Protein AF-A0A8S1E2U4-F1 (afdb_monomer_lite)

pLDDT: mean 87.42, std 15.09, range [47.06, 98.69]

Structure (mmCIF, N/CA/C/O backbone):
data_AF-A0A8S1E2U4-F1
#
_entry.id   AF-A0A8S1E2U4-F1
#
loop_
_atom_site.group_PDB
_atom_site.id
_atom_site.type_symbol
_atom_site.label_atom_id
_atom_site.label_alt_id
_atom_site.label_comp_id
_atom_site.label_asym_id
_atom_site.label_entity_id
_atom_site.label_seq_id
_atom_site.pdbx_PDB_ins_code
_atom_site.Cartn_x
_atom_site.Cartn_y
_atom_site.Cartn_z
_atom_site.occupancy
_atom_site.B_iso_or_equiv
_atom_site.auth_seq_id
_atom_site.auth_comp_id
_atom_site.auth_asym_id
_atom_site.auth_atom_id
_atom_site.pdbx_PDB_model_num
ATOM 1 N N . MET A 1 1 ? -12.372 -85.132 -32.505 1.00 56.97 1 MET A N 1
ATOM 2 C CA . MET A 1 1 ? -11.546 -84.068 -31.890 1.00 56.97 1 MET A CA 1
ATOM 3 C C . MET A 1 1 ? -12.487 -83.123 -31.157 1.00 56.97 1 MET A C 1
ATOM 5 O O . MET A 1 1 ? -13.311 -82.493 -31.806 1.00 56.97 1 MET A O 1
ATOM 9 N N . ASP A 1 2 ? -12.443 -83.163 -29.826 1.00 62.12 2 ASP A N 1
ATOM 10 C CA . ASP A 1 2 ? -13.473 -82.683 -28.892 1.00 62.12 2 ASP A CA 1
ATOM 11 C C . ASP A 1 2 ? -13.802 -81.183 -29.050 1.00 62.12 2 ASP A C 1
ATOM 13 O O . ASP A 1 2 ? -12.914 -80.326 -29.014 1.00 62.12 2 ASP A O 1
ATOM 17 N N . TYR A 1 3 ? -15.090 -80.883 -29.244 1.00 60.47 3 TYR A N 1
ATOM 18 C CA . TYR A 1 3 ? -15.654 -79.538 -29.401 1.00 60.47 3 TYR A CA 1
ATOM 19 C C . TYR A 1 3 ? -15.275 -78.615 -28.233 1.00 60.47 3 TYR A C 1
ATOM 21 O O . TYR A 1 3 ? -14.960 -77.441 -28.446 1.00 60.47 3 TYR A O 1
ATOM 29 N N . ASN A 1 4 ? -15.184 -79.163 -27.017 1.00 64.50 4 ASN A N 1
ATOM 30 C CA . ASN A 1 4 ? -14.765 -78.410 -25.837 1.00 64.50 4 ASN A CA 1
ATOM 31 C C . ASN A 1 4 ? -13.300 -77.964 -25.926 1.00 64.50 4 ASN A C 1
ATOM 33 O O . ASN A 1 4 ? -12.974 -76.844 -25.544 1.00 64.50 4 ASN A O 1
ATOM 37 N N . LYS A 1 5 ? -12.424 -78.777 -26.528 1.00 62.34 5 LYS A N 1
ATOM 38 C CA . LYS A 1 5 ? -10.995 -78.459 -26.682 1.00 62.34 5 LYS A CA 1
ATOM 39 C C . LYS A 1 5 ? -10.765 -77.300 -27.659 1.00 62.34 5 LYS A C 1
ATOM 41 O O . LYS A 1 5 ? -9.907 -76.456 -27.412 1.00 62.34 5 LYS A O 1
ATOM 46 N N . LYS A 1 6 ? -11.562 -77.224 -28.736 1.00 63.00 6 LYS A N 1
ATOM 47 C CA . LYS A 1 6 ? -11.534 -76.099 -29.693 1.00 63.00 6 LYS A CA 1
ATOM 48 C C . LYS A 1 6 ? -12.051 -74.805 -29.063 1.00 63.00 6 LYS A C 1
ATOM 50 O O . LYS A 1 6 ? -11.448 -73.757 -29.267 1.00 63.00 6 LYS A O 1
ATOM 55 N N . ARG A 1 7 ? -13.126 -74.878 -28.269 1.00 66.50 7 ARG A N 1
ATOM 56 C CA . ARG A 1 7 ? -13.704 -73.713 -27.584 1.00 66.50 7 ARG A CA 1
ATOM 57 C C . ARG A 1 7 ? -12.739 -73.130 -26.551 1.00 66.50 7 ARG A C 1
ATOM 59 O O . ARG A 1 7 ? -12.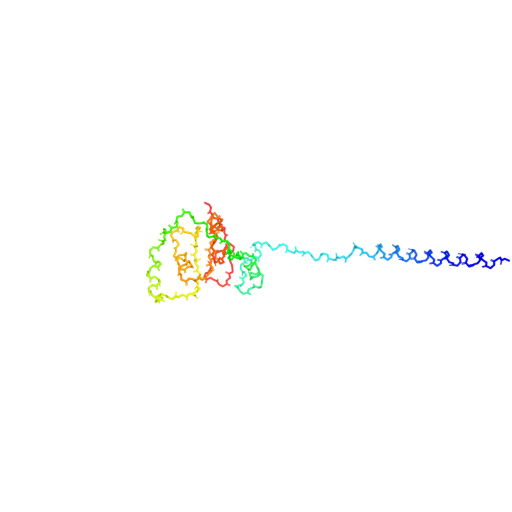525 -71.926 -26.554 1.00 66.50 7 ARG A O 1
ATOM 66 N N . THR A 1 8 ? -12.090 -73.975 -25.750 1.00 69.31 8 THR A N 1
ATOM 67 C CA . THR A 1 8 ? -11.075 -73.533 -24.781 1.00 69.31 8 THR A CA 1
ATOM 68 C C . THR A 1 8 ? -9.876 -72.875 -25.466 1.00 69.31 8 THR A C 1
ATOM 70 O O . THR A 1 8 ? -9.427 -71.823 -25.021 1.00 69.31 8 THR A O 1
ATOM 73 N N . LEU A 1 9 ? -9.396 -73.432 -26.584 1.00 70.75 9 LEU A N 1
ATOM 74 C CA . LEU A 1 9 ? -8.264 -72.870 -27.328 1.00 70.75 9 LEU A CA 1
ATOM 75 C C . LEU A 1 9 ? -8.572 -71.476 -27.900 1.00 70.75 9 LEU A C 1
ATOM 77 O O . LEU A 1 9 ? -7.737 -70.579 -27.808 1.00 70.75 9 LEU A O 1
ATOM 81 N N . VAL A 1 10 ? -9.776 -71.283 -28.450 1.00 72.25 10 VAL A N 1
ATOM 82 C CA . VAL A 1 10 ? -10.220 -69.984 -28.981 1.00 72.25 10 VAL A CA 1
ATOM 83 C C . VAL A 1 10 ? -10.350 -68.954 -27.858 1.00 72.25 10 VAL A C 1
ATOM 85 O O . VAL A 1 10 ? -9.872 -67.833 -28.013 1.00 72.25 10 VAL A O 1
ATOM 88 N N . THR A 1 11 ? -10.914 -69.332 -26.707 1.00 71.12 11 THR A N 1
ATOM 89 C CA . THR A 1 11 ? -11.013 -68.429 -25.550 1.00 71.12 11 THR A CA 1
ATOM 90 C C . THR A 1 11 ? -9.632 -68.024 -25.031 1.00 71.12 11 THR A C 1
ATOM 92 O O . THR A 1 11 ? -9.402 -66.846 -24.774 1.00 71.12 11 THR A O 1
ATOM 95 N N . CYS A 1 12 ? -8.680 -68.960 -24.938 1.00 74.12 12 CYS A N 1
ATOM 96 C CA . CYS A 1 12 ? -7.308 -68.646 -24.530 1.00 74.12 12 CYS A CA 1
ATOM 97 C C . CYS A 1 12 ? -6.608 -67.697 -25.514 1.00 74.12 12 CYS A C 1
ATOM 99 O O . CYS A 1 12 ? -5.956 -66.754 -25.071 1.00 74.12 12 CYS A O 1
ATOM 101 N N . LEU A 1 13 ? -6.785 -67.898 -26.826 1.00 74.75 13 LEU A N 1
ATOM 102 C CA . LEU A 1 13 ? -6.231 -67.019 -27.862 1.00 74.75 13 LEU A CA 1
ATOM 103 C C . LEU A 1 13 ? -6.791 -65.595 -27.763 1.00 74.75 13 LEU A C 1
ATOM 105 O O . LEU A 1 13 ? -6.019 -64.637 -27.735 1.00 74.75 13 LEU A O 1
ATOM 109 N N . VAL A 1 14 ? -8.111 -65.448 -27.626 1.00 74.56 14 VAL A N 1
ATOM 110 C CA . VAL A 1 14 ? -8.758 -64.134 -27.472 1.00 74.56 14 VAL A CA 1
ATOM 111 C C . VAL A 1 14 ? -8.279 -63.433 -26.198 1.00 74.56 14 VAL A C 1
ATOM 113 O O . VAL A 1 14 ? -7.910 -62.262 -26.258 1.00 74.56 14 VAL A O 1
ATOM 116 N N . CYS A 1 15 ? -8.184 -64.146 -25.071 1.00 75.50 15 CYS A N 1
ATOM 117 C CA . CYS A 1 15 ? -7.658 -63.576 -23.829 1.00 75.50 15 CYS A CA 1
ATOM 118 C C . CYS A 1 15 ? -6.185 -63.166 -23.953 1.00 75.50 15 CYS A C 1
ATOM 120 O O . CYS A 1 15 ? -5.821 -62.104 -23.461 1.00 75.50 15 CYS A O 1
ATOM 122 N N . SER A 1 16 ? -5.344 -63.952 -24.637 1.00 74.62 16 SER A N 1
ATOM 123 C CA . SER A 1 16 ? -3.937 -63.586 -24.855 1.00 74.62 16 SER A CA 1
ATOM 124 C C . SER A 1 16 ? -3.772 -62.362 -25.758 1.00 74.62 16 SER A C 1
ATOM 126 O O . SER A 1 16 ? -2.911 -61.532 -25.488 1.00 74.62 16 SER A O 1
ATOM 128 N N . ILE A 1 17 ? -4.628 -62.190 -26.771 1.00 74.19 17 ILE A N 1
ATOM 129 C CA . ILE A 1 17 ? -4.622 -61.002 -27.637 1.00 74.19 17 ILE A CA 1
ATOM 130 C C . ILE A 1 17 ? -5.082 -59.773 -26.853 1.00 74.19 17 ILE A C 1
ATOM 132 O O . ILE A 1 17 ? -4.425 -58.742 -26.919 1.00 74.19 17 ILE A O 1
ATOM 136 N N . ILE A 1 18 ? -6.157 -59.880 -26.067 1.00 71.19 18 ILE A N 1
ATOM 137 C CA . ILE A 1 18 ? -6.640 -58.779 -25.219 1.00 71.19 18 ILE A CA 1
ATOM 138 C C . ILE A 1 18 ? -5.585 -58.404 -24.173 1.00 71.19 18 ILE A C 1
ATOM 140 O O . ILE A 1 18 ? -5.332 -57.222 -23.968 1.00 71.19 18 ILE A O 1
ATOM 144 N N . PHE A 1 19 ? -4.922 -59.388 -23.559 1.00 72.56 19 PHE A N 1
ATOM 145 C CA . PHE A 1 19 ? -3.852 -59.140 -22.595 1.00 72.56 19 PHE A CA 1
ATOM 146 C C . PHE A 1 19 ? -2.654 -58.448 -23.251 1.00 72.56 19 PHE A C 1
ATOM 148 O O . PHE A 1 19 ? -2.155 -57.473 -22.707 1.00 72.56 19 PHE A O 1
ATOM 155 N N . LEU A 1 20 ? -2.238 -58.885 -24.446 1.00 70.12 20 LEU A N 1
ATOM 156 C CA . LEU A 1 20 ? -1.170 -58.234 -25.209 1.00 70.12 20 LEU A CA 1
ATOM 157 C C . LEU A 1 20 ? -1.559 -56.819 -25.646 1.00 70.12 20 LEU A C 1
ATOM 159 O O . LEU A 1 20 ? -0.719 -55.930 -25.594 1.00 70.12 20 LEU A O 1
ATOM 163 N N . VAL A 1 21 ? -2.809 -56.586 -26.043 1.00 66.81 21 VAL A N 1
ATOM 164 C CA . VAL A 1 21 ? -3.314 -55.247 -26.371 1.00 66.81 21 VAL A CA 1
ATOM 165 C C . VAL A 1 21 ? -3.253 -54.363 -25.122 1.00 66.81 21 VAL A C 1
ATOM 167 O O . VAL A 1 21 ? -2.567 -53.353 -25.147 1.00 66.81 21 VAL A O 1
ATOM 170 N N . ILE A 1 22 ? -3.838 -54.770 -23.994 1.00 66.00 22 ILE A N 1
ATOM 171 C CA . ILE A 1 22 ? -3.824 -53.973 -22.753 1.00 66.00 22 ILE A CA 1
ATOM 172 C C . ILE A 1 22 ? -2.383 -53.677 -22.297 1.00 66.00 22 ILE A C 1
ATOM 174 O O . ILE A 1 22 ? -2.040 -52.520 -22.080 1.00 66.00 22 ILE A O 1
ATOM 178 N N . PHE A 1 23 ? -1.498 -54.681 -22.272 1.00 64.12 23 PHE A N 1
ATOM 179 C CA . PHE A 1 23 ? -0.103 -54.491 -21.849 1.00 64.12 23 PHE A CA 1
ATOM 180 C C . PHE A 1 23 ? 0.696 -53.572 -22.787 1.00 64.12 23 PHE A C 1
ATOM 182 O O . PHE A 1 23 ? 1.549 -52.825 -22.319 1.00 64.12 23 PHE A O 1
ATOM 189 N N . ASN A 1 24 ? 0.441 -53.604 -24.102 1.00 59.72 24 ASN A N 1
ATOM 190 C CA . ASN A 1 24 ? 1.135 -52.732 -25.058 1.00 59.72 24 ASN A CA 1
ATOM 191 C C . ASN A 1 24 ? 0.552 -51.308 -25.098 1.00 59.72 24 ASN A C 1
ATOM 193 O O . ASN A 1 24 ? 1.304 -50.370 -25.345 1.00 59.72 24 ASN A O 1
ATOM 197 N N . TYR A 1 25 ? -0.747 -51.124 -24.837 1.00 60.47 25 TYR A N 1
ATOM 198 C CA . TYR A 1 25 ? -1.364 -49.793 -24.759 1.00 60.47 25 TYR A CA 1
ATOM 199 C C . TYR A 1 25 ? -1.029 -49.075 -23.440 1.00 60.47 25 TYR A C 1
ATOM 201 O O . TYR A 1 25 ? -0.819 -47.866 -23.457 1.00 60.47 25 TYR A O 1
ATOM 209 N N . ASP A 1 26 ? -0.880 -49.799 -22.326 1.00 59.03 26 ASP A N 1
ATOM 210 C CA . ASP A 1 26 ? -0.492 -49.205 -21.035 1.00 59.03 26 ASP A CA 1
ATOM 211 C C . ASP A 1 26 ? 1.013 -48.859 -20.952 1.00 59.03 26 ASP A C 1
ATOM 213 O O . ASP A 1 26 ? 1.420 -48.032 -20.135 1.00 59.03 26 ASP A O 1
ATOM 217 N N . LEU A 1 27 ? 1.854 -49.449 -21.816 1.00 57.25 27 LEU A N 1
ATOM 218 C CA . LEU A 1 27 ? 3.307 -49.204 -21.875 1.00 57.25 27 LEU A CA 1
ATOM 219 C C . LEU A 1 27 ? 3.745 -48.211 -22.972 1.00 57.25 27 LEU A C 1
ATOM 221 O O . L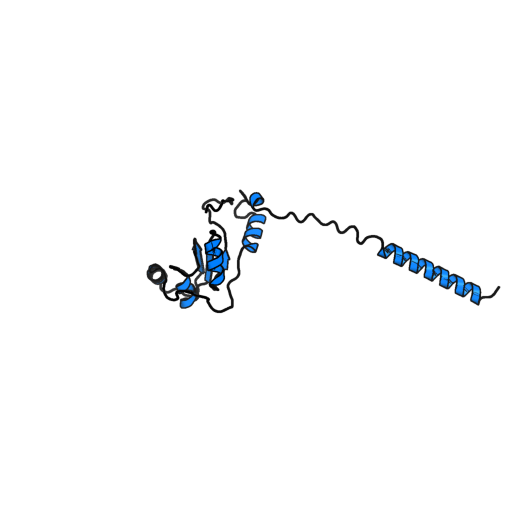EU A 1 27 ? 4.938 -47.928 -23.092 1.00 57.25 27 LEU A O 1
ATOM 225 N N . ILE A 1 28 ? 2.815 -47.634 -23.742 1.00 55.72 28 ILE A N 1
ATOM 226 C CA . ILE A 1 28 ? 3.105 -46.661 -24.809 1.00 55.72 28 ILE A CA 1
ATOM 227 C C . ILE A 1 28 ? 2.122 -45.475 -24.719 1.00 55.72 28 ILE A C 1
ATOM 229 O O . ILE A 1 28 ? 0.981 -45.616 -25.145 1.00 55.72 28 ILE A O 1
ATOM 233 N N . PRO A 1 29 ? 2.516 -44.249 -24.326 1.00 52.62 29 PRO A N 1
ATOM 234 C CA . PRO A 1 29 ? 3.612 -43.831 -23.468 1.00 52.62 29 PRO A CA 1
ATOM 235 C C . PRO A 1 29 ? 3.107 -42.889 -22.343 1.00 52.62 29 PRO A C 1
ATOM 237 O O . PRO A 1 29 ? 2.699 -41.754 -22.597 1.00 52.62 29 PRO A O 1
ATOM 240 N N . LEU A 1 30 ? 3.348 -43.242 -21.074 1.00 47.06 30 LEU A N 1
ATOM 241 C CA . LEU A 1 30 ? 3.543 -42.265 -19.979 1.00 47.06 30 LEU A CA 1
ATOM 242 C C . LEU A 1 30 ? 4.885 -41.509 -20.159 1.00 47.06 30 LEU A C 1
ATOM 244 O O . LEU A 1 30 ? 5.624 -41.249 -19.216 1.00 47.06 30 LEU A O 1
ATOM 248 N N . ALA A 1 31 ? 5.261 -41.253 -21.408 1.00 54.50 31 ALA A N 1
ATOM 249 C CA . ALA A 1 31 ? 6.588 -40.838 -21.823 1.00 54.50 31 ALA A CA 1
ATOM 250 C C . ALA A 1 31 ? 6.524 -39.911 -23.042 1.00 54.50 31 ALA A C 1
ATOM 252 O O . ALA A 1 31 ? 7.431 -39.936 -23.852 1.00 54.50 31 ALA A O 1
ATOM 253 N N . THR A 1 32 ? 5.481 -39.089 -23.187 1.00 48.91 32 THR A N 1
ATOM 254 C CA . THR A 1 32 ? 5.554 -37.845 -23.979 1.00 48.91 32 THR A CA 1
ATOM 255 C C . THR A 1 32 ? 4.515 -36.826 -23.499 1.00 48.91 32 THR A C 1
ATOM 257 O O . THR A 1 32 ? 3.768 -36.262 -24.297 1.00 48.91 32 THR A O 1
ATOM 260 N N . VAL A 1 33 ? 4.451 -36.540 -22.196 1.00 52.28 33 VAL A N 1
ATOM 261 C CA . VAL A 1 33 ? 4.073 -35.171 -21.821 1.00 52.28 33 VAL A CA 1
ATOM 262 C C . VAL A 1 33 ? 5.299 -34.342 -22.174 1.00 52.28 33 VAL A C 1
ATOM 264 O O . VAL A 1 33 ? 6.331 -34.463 -21.516 1.00 52.28 33 VAL A O 1
ATOM 267 N N . LYS A 1 34 ? 5.230 -33.566 -23.261 1.00 48.84 34 LYS A N 1
ATOM 268 C CA . LYS A 1 34 ? 6.185 -32.476 -23.459 1.00 48.84 34 LYS A CA 1
ATOM 269 C C . LYS A 1 34 ? 5.997 -31.559 -22.257 1.00 48.84 34 LYS A C 1
ATOM 271 O O . LYS A 1 34 ? 5.014 -30.830 -22.190 1.00 48.84 34 LYS A O 1
ATOM 276 N N . LEU A 1 35 ? 6.897 -31.660 -21.285 1.00 49.59 35 LEU A N 1
ATOM 277 C CA . LEU A 1 35 ? 7.113 -30.584 -20.339 1.00 49.59 35 LEU A CA 1
ATOM 278 C C . LEU A 1 35 ? 7.587 -29.420 -21.205 1.00 49.59 35 LEU A C 1
ATOM 280 O O . LEU A 1 35 ? 8.742 -29.389 -21.622 1.00 49.59 35 LEU A O 1
ATOM 284 N N . GLU A 1 36 ? 6.667 -28.529 -21.574 1.00 56.75 36 GLU A N 1
ATOM 285 C CA . GLU A 1 36 ? 7.065 -27.172 -21.919 1.00 56.75 36 GLU A CA 1
ATOM 286 C C . GLU A 1 36 ? 7.973 -26.712 -20.784 1.00 56.75 36 GLU A C 1
ATOM 288 O O . GLU A 1 36 ? 7.596 -26.796 -19.611 1.00 56.75 36 GLU A O 1
ATOM 293 N N . GLU A 1 37 ? 9.206 -26.342 -21.122 1.00 56.81 37 GLU A N 1
ATOM 294 C CA . GLU A 1 37 ? 10.129 -25.773 -20.156 1.00 56.81 37 GLU A CA 1
ATOM 295 C C . GLU A 1 37 ? 9.421 -24.586 -19.507 1.00 56.81 37 GLU A C 1
ATOM 297 O O . GLU A 1 37 ? 9.204 -23.550 -20.137 1.00 56.81 37 GLU A O 1
ATOM 302 N N . VAL A 1 38 ? 9.009 -24.749 -18.248 1.00 56.88 38 VAL A N 1
ATOM 303 C CA . VAL A 1 38 ? 8.498 -23.645 -17.446 1.00 56.88 38 VAL A CA 1
ATOM 304 C C . VAL A 1 38 ? 9.681 -22.711 -17.264 1.00 56.88 38 VAL A C 1
ATOM 306 O O . VAL A 1 38 ? 10.535 -22.936 -16.406 1.00 56.88 38 VAL A O 1
ATOM 309 N N . LYS A 1 39 ? 9.772 -21.696 -18.125 1.00 58.41 39 LYS A N 1
ATOM 310 C CA . LYS A 1 39 ? 10.797 -20.669 -18.018 1.00 58.41 39 LYS A CA 1
ATOM 311 C C . LYS A 1 39 ? 10.606 -19.998 -16.663 1.00 58.41 39 LYS A C 1
ATOM 313 O O . LYS A 1 39 ? 9.617 -19.302 -16.436 1.00 58.41 39 LYS A O 1
ATOM 318 N N . VAL A 1 40 ? 11.524 -20.267 -15.740 1.00 67.38 40 VAL A N 1
ATOM 319 C CA . VAL A 1 40 ? 11.547 -19.599 -14.441 1.00 67.38 40 VAL A CA 1
ATOM 320 C C . VAL A 1 40 ? 11.858 -18.140 -14.726 1.00 67.38 40 VAL A C 1
ATOM 322 O O . VAL A 1 40 ? 12.945 -17.820 -15.197 1.00 67.38 40 VAL A O 1
ATOM 325 N N . LEU A 1 41 ? 10.874 -17.276 -14.498 1.00 73.50 41 LEU A N 1
ATOM 326 C CA . LEU A 1 41 ? 11.016 -15.842 -14.679 1.00 73.50 41 LEU A CA 1
ATOM 327 C C . LEU A 1 41 ? 12.103 -15.322 -13.734 1.00 73.50 41 LEU A C 1
ATOM 329 O O . LEU A 1 41 ? 11.944 -15.378 -12.511 1.00 73.50 41 LEU A O 1
ATOM 333 N N . GLU A 1 42 ? 13.209 -14.830 -14.284 1.00 84.19 42 GLU A N 1
ATOM 334 C CA . GLU A 1 42 ? 14.246 -14.189 -13.487 1.00 84.19 42 GLU A CA 1
ATOM 335 C C . GLU A 1 42 ? 13.978 -12.682 -13.380 1.00 84.19 42 GLU A C 1
ATOM 337 O O . GLU A 1 42 ? 13.492 -12.058 -14.316 1.00 84.19 42 GLU A O 1
ATOM 342 N N . LEU A 1 43 ? 14.356 -12.049 -12.261 1.00 85.19 43 LEU A N 1
ATOM 343 C CA . LEU A 1 43 ? 14.184 -10.595 -12.080 1.00 85.19 43 LEU A CA 1
ATOM 344 C C . LEU A 1 43 ? 14.874 -9.762 -13.173 1.00 85.19 43 LEU A C 1
ATOM 346 O O . LEU A 1 43 ? 14.445 -8.649 -13.451 1.00 85.19 43 LEU A O 1
ATOM 350 N N . LYS A 1 44 ? 15.939 -10.293 -13.787 1.00 90.00 44 LYS A N 1
ATOM 351 C CA . LYS A 1 44 ? 16.637 -9.653 -14.911 1.00 90.00 44 LYS A CA 1
ATOM 352 C C . LYS A 1 44 ? 15.773 -9.577 -16.173 1.00 90.00 44 LYS A C 1
ATOM 354 O O . LYS A 1 44 ? 15.942 -8.654 -16.955 1.00 90.00 44 LYS A O 1
ATOM 359 N N . ASP A 1 45 ? 14.851 -10.525 -16.349 1.00 92.50 45 ASP A N 1
ATOM 360 C CA . ASP A 1 45 ? 13.949 -10.572 -17.502 1.00 92.50 45 ASP A CA 1
ATOM 361 C C . ASP A 1 45 ? 12.862 -9.491 -17.401 1.00 92.50 45 ASP A C 1
ATOM 363 O O . ASP A 1 45 ? 12.180 -9.205 -18.379 1.00 92.50 45 ASP A O 1
ATOM 367 N N . LEU A 1 46 ? 12.710 -8.887 -16.217 1.00 93.62 46 LEU A N 1
ATOM 368 C CA . LEU A 1 46 ? 11.764 -7.814 -15.942 1.00 93.62 46 LEU A CA 1
ATOM 369 C C . LEU A 1 46 ? 12.358 -6.419 -16.131 1.00 93.62 46 LEU A C 1
ATOM 371 O O . LEU A 1 46 ? 11.642 -5.450 -15.905 1.00 93.62 46 LEU A O 1
ATOM 375 N N . ASP A 1 47 ? 13.641 -6.284 -16.466 1.00 95.50 47 ASP A N 1
ATOM 376 C CA . ASP A 1 47 ? 14.295 -4.983 -16.628 1.00 95.50 47 ASP A CA 1
ATOM 377 C C . ASP A 1 47 ? 13.954 -4.356 -17.989 1.00 95.50 47 ASP A C 1
ATOM 379 O O . ASP A 1 47 ? 14.015 -5.020 -19.022 1.00 95.50 47 ASP A O 1
ATOM 383 N N . GLY A 1 48 ? 13.584 -3.074 -18.002 1.00 96.25 48 GLY A N 1
ATOM 384 C CA . GLY A 1 48 ? 13.279 -2.328 -19.225 1.00 96.25 48 GLY A CA 1
ATOM 385 C C . GLY A 1 48 ? 11.933 -2.641 -19.893 1.00 96.25 48 GLY A C 1
ATOM 386 O O . GLY A 1 48 ? 11.629 -2.032 -20.922 1.00 96.25 48 GLY A O 1
ATOM 387 N N . LEU A 1 49 ? 11.110 -3.528 -19.328 1.00 96.88 49 LEU A N 1
ATOM 388 C CA . LEU A 1 49 ? 9.760 -3.813 -19.825 1.00 96.88 49 LEU A CA 1
ATOM 389 C C . LEU A 1 49 ? 8.857 -2.583 -19.701 1.00 96.88 49 LEU A C 1
ATOM 391 O O . LEU A 1 49 ? 9.006 -1.793 -18.770 1.00 96.88 49 LEU A O 1
ATOM 395 N N . ALA A 1 50 ? 7.912 -2.420 -20.627 1.00 97.31 50 ALA A N 1
ATOM 396 C CA . ALA A 1 50 ? 6.894 -1.378 -20.522 1.00 97.31 50 ALA A CA 1
ATOM 397 C C . ALA A 1 50 ? 5.987 -1.618 -19.300 1.00 97.31 50 ALA A C 1
ATOM 399 O O . ALA A 1 50 ? 5.791 -2.752 -18.868 1.00 97.31 50 ALA A O 1
ATOM 400 N N . GLU A 1 51 ? 5.422 -0.555 -18.734 1.00 94.62 51 GLU A N 1
ATOM 401 C CA . GLU A 1 51 ? 4.563 -0.612 -17.543 1.00 94.62 51 GLU A CA 1
ATOM 402 C C . GLU A 1 51 ? 3.301 -1.474 -17.720 1.00 94.62 51 GLU A C 1
ATOM 404 O O . GLU A 1 51 ? 2.775 -2.009 -16.741 1.00 94.62 51 GLU A O 1
ATOM 409 N N . ASP A 1 52 ? 2.834 -1.629 -18.959 1.00 96.00 52 ASP A N 1
ATOM 410 C CA . ASP A 1 52 ? 1.686 -2.441 -19.358 1.00 96.00 52 ASP A CA 1
ATOM 411 C C . ASP A 1 52 ? 2.072 -3.815 -19.932 1.00 96.00 52 ASP A C 1
ATOM 413 O O . ASP A 1 52 ? 1.191 -4.580 -20.331 1.00 96.00 52 ASP A O 1
ATOM 417 N N . ASP A 1 53 ? 3.362 -4.166 -19.919 1.00 97.25 53 ASP A N 1
ATOM 418 C CA . ASP A 1 53 ? 3.848 -5.472 -20.354 1.00 97.25 53 ASP A CA 1
ATOM 419 C C . ASP A 1 53 ? 3.206 -6.605 -19.530 1.00 97.25 53 ASP A C 1
ATOM 421 O O . ASP A 1 53 ? 3.174 -6.582 -18.293 1.00 97.25 53 ASP A O 1
ATOM 425 N N . GLU A 1 54 ? 2.691 -7.632 -20.213 1.00 96.19 54 GLU A N 1
ATOM 426 C CA . GLU A 1 54 ? 1.952 -8.724 -19.571 1.00 96.19 54 GLU A CA 1
ATOM 427 C C . GLU A 1 54 ? 2.783 -9.470 -18.521 1.00 96.19 54 GLU A C 1
ATOM 429 O O . GLU A 1 54 ? 2.247 -9.876 -17.483 1.00 96.19 54 GLU A O 1
ATOM 434 N N . MET A 1 55 ? 4.089 -9.622 -18.753 1.00 93.88 55 MET A N 1
ATOM 435 C CA . MET A 1 55 ? 5.010 -10.300 -17.847 1.00 93.88 55 MET A CA 1
ATOM 436 C C . MET A 1 55 ? 5.237 -9.471 -16.582 1.00 93.88 55 MET A C 1
ATOM 438 O O . MET A 1 55 ? 5.174 -10.008 -15.470 1.00 93.88 55 MET A O 1
ATOM 442 N N . LEU A 1 56 ? 5.417 -8.156 -16.729 1.00 94.94 56 LEU A N 1
ATOM 443 C CA . LEU A 1 56 ? 5.557 -7.236 -15.601 1.00 94.94 56 LEU A CA 1
ATOM 444 C C . LEU A 1 56 ? 4.271 -7.163 -14.767 1.00 94.94 56 LEU A C 1
ATOM 446 O O . LEU A 1 56 ? 4.318 -7.197 -13.530 1.00 94.94 56 LEU A O 1
ATOM 450 N N . LEU A 1 57 ? 3.110 -7.123 -15.427 1.00 95.00 57 LEU A N 1
ATOM 451 C CA . LEU A 1 57 ? 1.809 -7.140 -14.763 1.00 95.00 57 LEU A CA 1
ATOM 452 C C . LEU A 1 57 ? 1.567 -8.465 -14.030 1.00 95.00 57 LEU A C 1
ATOM 454 O O . LEU A 1 57 ? 1.077 -8.460 -12.897 1.00 95.00 57 LEU A O 1
ATOM 458 N N . ALA A 1 58 ? 1.911 -9.601 -14.643 1.00 94.44 58 ALA A N 1
ATOM 459 C CA . ALA A 1 58 ? 1.806 -10.916 -14.016 1.00 94.44 58 ALA A CA 1
ATOM 460 C C . ALA A 1 58 ? 2.700 -11.019 -12.772 1.00 94.44 58 ALA A C 1
ATOM 462 O O . ALA A 1 58 ? 2.219 -11.410 -11.705 1.00 94.44 58 ALA A O 1
ATOM 463 N N . PHE A 1 59 ? 3.958 -10.582 -12.877 1.00 93.44 59 PHE A N 1
ATOM 464 C CA . PHE A 1 59 ? 4.884 -10.536 -11.749 1.00 93.44 59 PHE A CA 1
ATOM 465 C C . PHE A 1 59 ? 4.358 -9.643 -10.619 1.00 93.44 59 PHE A C 1
ATOM 467 O O . PHE A 1 59 ? 4.261 -10.072 -9.470 1.00 93.44 59 PHE A O 1
ATOM 474 N N . THR A 1 60 ? 3.927 -8.422 -10.942 1.00 93.88 60 THR A N 1
ATOM 475 C CA . THR A 1 60 ? 3.385 -7.473 -9.957 1.00 93.88 60 THR A CA 1
ATOM 476 C C . THR A 1 60 ? 2.181 -8.053 -9.214 1.00 93.88 60 THR A C 1
ATOM 478 O O . THR A 1 60 ? 2.094 -7.957 -7.988 1.00 93.88 60 THR A O 1
ATOM 481 N N . ARG A 1 61 ? 1.266 -8.717 -9.933 1.00 94.88 61 ARG A N 1
ATOM 482 C CA . ARG A 1 61 ? 0.104 -9.397 -9.336 1.00 94.88 61 ARG A CA 1
ATOM 483 C C . ARG A 1 61 ? 0.511 -10.546 -8.416 1.00 94.88 61 ARG A C 1
ATOM 485 O O . ARG A 1 61 ? -0.122 -10.725 -7.378 1.00 94.88 61 ARG A O 1
ATOM 492 N N . GLN A 1 62 ? 1.551 -11.300 -8.767 1.00 93.94 62 GLN A N 1
ATOM 493 C CA . GLN A 1 62 ? 2.077 -12.385 -7.936 1.00 93.94 62 GLN A CA 1
ATOM 494 C C . GLN A 1 62 ? 2.725 -11.865 -6.644 1.00 93.94 62 GLN A C 1
ATOM 496 O O . GLN A 1 62 ? 2.598 -12.496 -5.595 1.00 93.94 62 GLN A O 1
ATOM 501 N N . MET A 1 63 ? 3.388 -10.708 -6.705 1.00 94.44 63 MET A N 1
ATOM 502 C CA . MET A 1 63 ? 4.047 -10.083 -5.553 1.00 94.44 63 MET A CA 1
ATOM 503 C C . MET A 1 63 ? 3.073 -9.386 -4.592 1.00 94.44 63 MET A C 1
ATOM 505 O O . MET A 1 63 ? 3.445 -9.070 -3.459 1.00 94.44 63 MET A O 1
ATOM 509 N N . LEU A 1 64 ? 1.832 -9.142 -5.019 1.00 96.50 64 LEU A N 1
ATOM 510 C CA . LEU A 1 64 ? 0.830 -8.441 -4.226 1.00 96.50 64 LEU A CA 1
ATOM 511 C C . LEU A 1 64 ? 0.358 -9.296 -3.039 1.00 96.50 64 LEU A C 1
ATOM 513 O O . LEU A 1 64 ? -0.321 -10.315 -3.187 1.00 96.50 64 LEU A O 1
ATOM 517 N N . VAL A 1 65 ? 0.656 -8.840 -1.825 1.00 98.12 65 VAL A N 1
ATOM 518 C CA . VAL A 1 65 ? 0.195 -9.483 -0.591 1.00 98.12 65 VAL A CA 1
ATOM 519 C C . VAL A 1 65 ? -1.216 -9.001 -0.269 1.00 98.12 65 VAL A C 1
ATOM 521 O O . VAL A 1 65 ? -1.488 -7.799 -0.228 1.00 98.12 65 VAL A O 1
ATOM 524 N N . LYS A 1 66 ? -2.128 -9.947 -0.030 1.00 98.25 66 LYS A N 1
ATOM 525 C CA . LYS A 1 66 ? -3.531 -9.655 0.293 1.00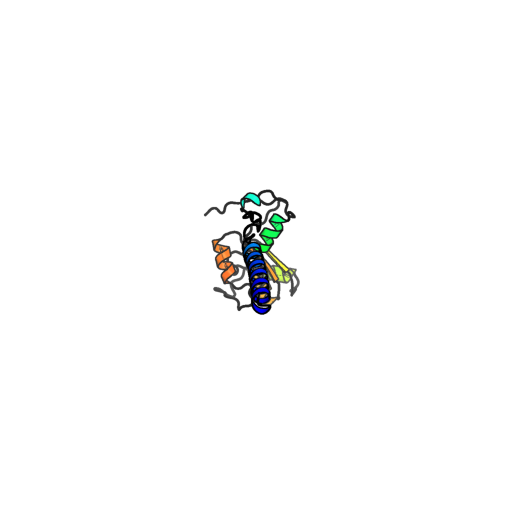 98.25 66 LYS A CA 1
ATOM 526 C C . LYS A 1 66 ? -3.680 -9.011 1.685 1.00 98.25 66 LYS A C 1
ATOM 528 O O . LYS A 1 66 ? -2.920 -9.363 2.589 1.00 98.25 66 LYS A O 1
ATOM 533 N N . PRO A 1 67 ? -4.703 -8.156 1.882 1.00 98.44 67 PRO A N 1
ATOM 534 C CA . PRO A 1 67 ? -5.090 -7.649 3.194 1.00 98.44 67 PRO A CA 1
ATOM 535 C C . PRO A 1 67 ? -5.303 -8.765 4.216 1.00 98.44 67 PRO A C 1
ATOM 537 O O . PRO A 1 67 ? -5.895 -9.800 3.899 1.00 98.44 67 PRO A O 1
ATOM 540 N N . SER A 1 68 ? -4.880 -8.537 5.459 1.00 98.12 68 SER A N 1
ATOM 541 C CA . SER A 1 68 ? -5.107 -9.501 6.536 1.00 98.12 68 SER A CA 1
ATOM 542 C C . SER A 1 68 ? -6.570 -9.502 6.979 1.00 98.12 68 SER A C 1
ATOM 544 O O . SER A 1 68 ? -7.174 -8.450 7.194 1.00 98.12 68 SER A O 1
ATOM 546 N N . SER A 1 69 ? -7.154 -10.679 7.197 1.00 97.06 69 SER A N 1
ATOM 547 C CA . SER A 1 69 ? -8.468 -10.815 7.840 1.00 97.06 69 SER A CA 1
ATOM 548 C C . SER A 1 69 ? -8.383 -10.781 9.373 1.00 97.06 69 SER A C 1
ATOM 550 O O . SER A 1 69 ? -9.347 -10.378 10.018 1.00 97.06 69 SER A O 1
ATOM 552 N N . GLY A 1 70 ? -7.224 -11.110 9.957 1.00 97.00 70 GLY A N 1
ATOM 553 C CA . GLY A 1 70 ? -7.004 -11.189 11.409 1.00 97.00 70 GLY A CA 1
ATOM 554 C C . GLY A 1 70 ? -6.842 -9.831 12.107 1.00 97.00 70 GLY A C 1
ATOM 555 O O . GLY A 1 70 ? -6.772 -8.802 11.441 1.00 97.00 70 GLY A O 1
ATOM 556 N N . PRO A 1 71 ? -6.790 -9.776 13.445 1.00 97.56 71 PRO A N 1
ATOM 557 C CA . PRO A 1 71 ? -6.619 -8.517 14.171 1.00 97.56 71 PRO A CA 1
ATOM 558 C C . PRO A 1 71 ? -5.289 -7.831 13.822 1.00 97.56 71 PRO A C 1
ATOM 560 O O . PRO A 1 71 ? -4.304 -8.498 13.492 1.00 97.56 71 PRO A O 1
ATOM 563 N N . TYR A 1 72 ? -5.262 -6.499 13.923 1.00 97.94 72 TYR A N 1
ATOM 564 C CA . TYR A 1 72 ? -4.026 -5.728 13.792 1.00 97.94 72 TYR A CA 1
ATOM 565 C C . TYR A 1 72 ? -3.000 -6.164 14.841 1.00 97.94 72 TYR A C 1
ATOM 567 O O . TYR A 1 72 ? -3.352 -6.405 15.996 1.00 97.94 72 TYR A O 1
ATOM 575 N N . PHE A 1 73 ? -1.729 -6.217 14.449 1.00 97.81 73 PHE A N 1
ATOM 576 C CA . PHE A 1 73 ? -0.625 -6.576 15.337 1.00 97.81 73 PHE A CA 1
ATOM 577 C C . PHE A 1 73 ? 0.346 -5.396 15.468 1.00 97.81 73 PHE A C 1
ATOM 579 O O . PHE A 1 73 ? 1.418 -5.354 14.863 1.00 97.81 73 PHE A O 1
ATOM 586 N N . LEU A 1 74 ? -0.105 -4.390 16.218 1.00 97.00 74 LEU A N 1
ATOM 587 C CA . LEU A 1 74 ? 0.566 -3.106 16.416 1.00 97.00 74 LEU A CA 1
ATOM 588 C C . LEU A 1 74 ? 1.470 -3.144 17.654 1.00 97.00 74 LEU A C 1
ATOM 590 O O . LEU A 1 74 ? 1.112 -3.719 18.679 1.00 97.00 74 LEU A O 1
ATOM 594 N N . SER A 1 75 ? 2.645 -2.528 17.560 1.00 96.06 75 SER A N 1
ATOM 595 C CA . SER A 1 75 ? 3.647 -2.445 18.630 1.00 96.06 75 SER A CA 1
ATOM 596 C C . SER A 1 75 ? 3.600 -1.119 19.405 1.00 96.06 75 SER A C 1
ATOM 598 O O . SER A 1 75 ? 3.992 -1.075 20.565 1.00 96.06 75 SER A O 1
ATOM 600 N N . LYS A 1 76 ? 3.138 -0.041 18.771 1.00 91.38 76 LYS A N 1
ATOM 601 C CA . LYS A 1 76 ? 3.025 1.340 19.260 1.00 91.38 76 LYS A CA 1
ATOM 602 C C . LYS A 1 76 ? 1.702 1.985 18.780 1.00 91.38 76 LYS A C 1
ATOM 604 O O . LYS A 1 76 ? 1.721 3.004 18.079 1.00 91.38 76 LYS A O 1
ATOM 609 N N . PRO A 1 77 ? 0.533 1.429 19.143 1.00 88.44 77 PRO A N 1
ATOM 610 C CA . PRO A 1 77 ? -0.744 2.005 18.735 1.00 88.44 77 PRO A CA 1
ATOM 611 C C . PRO A 1 77 ? -0.869 3.461 19.211 1.00 88.44 77 PRO A C 1
ATOM 613 O O . PRO A 1 77 ? -0.545 3.784 20.352 1.00 88.44 77 PRO A O 1
ATOM 616 N N . GLY A 1 78 ? -1.347 4.347 18.334 1.00 87.75 78 GLY A N 1
ATOM 617 C CA . GLY A 1 78 ? -1.527 5.773 18.632 1.00 87.75 78 GLY A CA 1
ATOM 618 C C . GLY A 1 78 ? -0.348 6.680 18.262 1.00 87.75 78 GLY A C 1
ATOM 619 O O . GLY A 1 78 ? -0.533 7.896 18.214 1.00 87.75 78 GLY A O 1
ATOM 620 N N . TYR A 1 79 ? 0.830 6.129 17.950 1.00 90.94 79 TYR A N 1
ATOM 621 C CA . TYR A 1 79 ? 1.985 6.909 17.494 1.00 90.94 79 TYR A CA 1
ATOM 622 C C . TYR A 1 79 ? 1.984 7.065 15.963 1.00 90.94 79 TYR A C 1
ATOM 624 O O . TYR A 1 79 ? 2.714 6.388 15.241 1.00 90.94 79 TYR A O 1
ATOM 632 N N . TYR A 1 80 ? 1.113 7.944 15.462 1.00 93.19 80 TYR A N 1
ATOM 633 C CA . TYR A 1 80 ? 0.952 8.221 14.027 1.00 93.19 80 TYR A CA 1
ATOM 634 C C . TYR A 1 80 ? 1.660 9.510 13.613 1.00 93.19 80 TYR A C 1
ATOM 636 O O . TYR A 1 80 ? 1.883 10.398 14.439 1.00 93.19 80 TYR A O 1
ATOM 644 N N . ASN A 1 81 ? 1.943 9.658 12.317 1.00 94.06 81 ASN A N 1
ATOM 645 C CA . ASN A 1 81 ? 2.461 10.921 11.796 1.00 94.06 81 ASN A CA 1
ATOM 646 C C . ASN A 1 81 ? 1.382 12.021 11.913 1.00 94.06 81 ASN A C 1
ATOM 648 O O . ASN A 1 81 ? 0.282 11.833 11.387 1.00 94.06 81 ASN A O 1
ATOM 652 N N . PRO A 1 82 ? 1.669 13.167 12.566 1.00 94.25 82 PRO A N 1
ATOM 653 C CA . PRO A 1 82 ? 0.714 14.261 12.762 1.00 94.25 82 PRO A CA 1
ATOM 654 C C . PRO A 1 82 ? 0.030 14.779 11.487 1.00 94.25 82 PRO A C 1
ATOM 656 O O . PRO A 1 82 ? -1.098 15.274 11.567 1.00 94.25 82 PRO A O 1
ATOM 659 N N . GLU A 1 83 ? 0.666 14.635 10.322 1.00 95.19 83 GLU A N 1
ATOM 660 C CA . GLU A 1 83 ? 0.134 15.041 9.015 1.00 95.19 83 GLU A CA 1
ATOM 661 C C . GLU A 1 83 ? -1.203 14.377 8.672 1.00 95.19 83 GLU A C 1
ATOM 663 O O . GLU A 1 83 ? -2.004 14.968 7.941 1.00 95.19 83 GLU A O 1
ATOM 668 N N . TYR A 1 84 ? -1.509 13.203 9.247 1.00 95.31 84 TYR A N 1
ATOM 669 C CA . TYR A 1 84 ? -2.792 12.535 9.011 1.00 95.31 84 TYR A CA 1
ATOM 670 C C . TYR A 1 84 ? -3.978 13.461 9.320 1.00 95.31 84 TYR A C 1
ATOM 672 O O . TYR A 1 84 ? -4.979 13.436 8.605 1.00 95.31 84 TYR A O 1
ATOM 680 N N . LYS A 1 85 ? -3.873 14.310 10.355 1.00 96.38 85 LYS A N 1
ATOM 681 C CA . LYS A 1 85 ? -4.956 15.226 10.747 1.00 96.38 85 LYS A CA 1
ATOM 682 C C . LYS A 1 85 ? -5.220 16.259 9.659 1.00 96.38 85 LYS A C 1
ATOM 684 O O . LYS A 1 85 ? -6.369 16.457 9.275 1.00 96.38 85 LYS A O 1
ATOM 689 N N . TYR A 1 86 ? -4.152 16.857 9.135 1.00 97.44 86 TYR A N 1
ATOM 690 C CA . TYR A 1 86 ? -4.228 17.841 8.060 1.00 97.44 86 TYR A CA 1
ATOM 691 C C . TYR A 1 86 ? -4.824 17.232 6.784 1.00 97.44 86 TYR A C 1
ATOM 693 O O . TYR A 1 86 ? -5.726 17.809 6.176 1.00 97.44 86 TYR A O 1
ATOM 701 N N . ILE A 1 87 ? -4.383 16.029 6.407 1.00 96.50 87 ILE A N 1
ATOM 702 C CA . ILE A 1 87 ? -4.892 15.319 5.225 1.00 96.50 87 ILE A CA 1
ATOM 703 C C . ILE A 1 87 ? -6.384 15.007 5.377 1.00 96.50 87 ILE A C 1
ATOM 705 O O . ILE A 1 87 ? -7.177 15.303 4.482 1.00 96.50 87 ILE A O 1
ATOM 709 N N . VAL A 1 88 ? -6.792 14.455 6.521 1.00 96.69 88 VAL A N 1
ATOM 710 C CA . VAL A 1 88 ? -8.197 14.122 6.797 1.00 96.69 88 VAL A CA 1
ATOM 711 C C . VAL A 1 88 ? -9.082 15.371 6.793 1.00 96.69 88 VAL A C 1
ATOM 713 O O . VAL A 1 88 ? -10.188 15.329 6.247 1.00 96.69 88 VAL A O 1
ATOM 716 N N . GLU A 1 89 ? -8.595 16.491 7.330 1.00 97.56 89 GLU A N 1
ATOM 717 C CA . GLU A 1 89 ? -9.292 17.778 7.294 1.00 97.56 89 GLU A CA 1
ATOM 718 C C . GLU A 1 89 ? -9.487 18.277 5.855 1.00 97.56 89 GLU A C 1
ATOM 720 O O . GLU A 1 89 ? -10.611 18.590 5.454 1.00 97.56 89 GLU A O 1
ATOM 725 N N . LYS A 1 90 ? -8.426 18.283 5.035 1.00 97.94 90 LYS A N 1
ATOM 726 C CA . LYS A 1 90 ? -8.506 18.699 3.622 1.00 97.94 90 LYS A CA 1
ATOM 727 C C . LYS A 1 90 ? -9.417 17.801 2.795 1.00 97.94 90 LYS A C 1
ATOM 729 O O . LYS A 1 90 ? -10.115 18.284 1.904 1.00 97.94 90 LYS A O 1
ATOM 734 N N . LEU A 1 91 ? -9.481 16.520 3.139 1.00 97.38 91 LEU A N 1
ATOM 735 C CA . LEU A 1 91 ? -10.401 15.551 2.548 1.00 97.38 91 LEU A CA 1
ATOM 736 C C . LEU A 1 91 ? -11.807 15.593 3.166 1.00 97.38 91 LEU A C 1
ATOM 738 O O . LEU A 1 91 ? -12.634 14.738 2.847 1.00 97.38 91 LEU A O 1
ATOM 742 N N . ARG A 1 92 ? -12.096 16.578 4.027 1.00 97.69 92 ARG A N 1
ATOM 743 C CA . ARG A 1 92 ? -13.397 16.804 4.673 1.00 97.69 92 ARG A CA 1
ATOM 744 C C . ARG A 1 92 ? -13.919 15.564 5.398 1.00 97.69 92 ARG A C 1
ATOM 746 O O . ARG A 1 92 ? -15.091 15.218 5.276 1.00 97.69 92 ARG A O 1
ATOM 753 N N . ASN A 1 93 ? -13.044 14.876 6.134 1.00 96.56 93 ASN A N 1
ATOM 754 C CA . ASN A 1 93 ? -13.364 13.640 6.855 1.00 96.56 93 ASN A CA 1
ATOM 755 C C . ASN A 1 93 ? -13.981 12.545 5.964 1.00 96.56 93 ASN A C 1
ATOM 757 O O . ASN A 1 93 ? -14.813 11.756 6.421 1.00 96.56 93 ASN A O 1
ATOM 761 N N . ARG A 1 94 ? -13.588 12.481 4.684 1.00 97.88 94 ARG A N 1
ATOM 762 C CA . ARG A 1 94 ? -14.029 11.423 3.768 1.00 97.88 94 ARG A CA 1
ATOM 763 C C . ARG A 1 94 ? -13.763 10.045 4.381 1.00 97.88 94 ARG A C 1
ATOM 765 O O . ARG A 1 94 ? -12.669 9.760 4.863 1.00 97.88 94 ARG A O 1
ATOM 772 N N . ARG A 1 95 ? -14.766 9.173 4.301 1.00 98.38 95 ARG A N 1
ATOM 773 C CA . ARG A 1 95 ? -14.700 7.754 4.676 1.00 98.38 95 ARG A CA 1
ATOM 774 C C . ARG A 1 95 ? -14.691 6.874 3.433 1.00 98.38 95 ARG A C 1
ATOM 776 O O . ARG A 1 95 ? -15.079 7.332 2.360 1.00 98.38 95 ARG A O 1
ATOM 783 N N . ASN A 1 96 ? -14.287 5.615 3.592 1.00 98.31 96 ASN A N 1
ATOM 784 C CA . ASN A 1 96 ? -14.288 4.613 2.519 1.00 98.31 96 ASN A CA 1
ATOM 785 C C . ASN A 1 96 ? -13.449 5.029 1.295 1.00 98.31 96 ASN A C 1
ATOM 787 O O . ASN A 1 96 ? -13.816 4.740 0.157 1.00 98.31 96 ASN A O 1
ATOM 791 N N . GLY A 1 97 ? -12.358 5.769 1.516 1.00 97.81 97 GLY A N 1
ATOM 792 C CA . GLY A 1 97 ? -11.450 6.173 0.445 1.00 97.81 97 GLY A CA 1
ATOM 793 C C . GLY A 1 97 ? -10.451 5.081 0.066 1.00 97.81 97 GLY A C 1
ATOM 794 O O . GLY A 1 97 ? -10.438 3.987 0.641 1.00 97.81 97 GLY A O 1
ATOM 795 N N . PHE A 1 98 ? -9.599 5.411 -0.903 1.00 98.38 98 PHE A N 1
ATOM 796 C CA . PHE A 1 98 ? -8.497 4.566 -1.340 1.00 98.38 98 PHE A CA 1
ATOM 797 C C . PHE A 1 98 ? -7.183 5.349 -1.311 1.00 98.38 98 PHE A C 1
ATOM 799 O O . PHE A 1 98 ? -7.157 6.489 -1.775 1.00 98.38 98 PHE A O 1
ATOM 806 N N . PHE A 1 99 ? -6.113 4.763 -0.774 1.00 98.12 99 PHE A N 1
ATOM 807 C CA . PHE A 1 99 ? -4.779 5.370 -0.760 1.00 98.12 99 PHE A CA 1
ATOM 808 C C . PHE A 1 99 ? -3.731 4.473 -1.425 1.00 98.12 99 PHE A C 1
ATOM 810 O O . PHE A 1 99 ? -3.886 3.254 -1.516 1.00 98.12 99 PHE A O 1
ATOM 817 N N . ILE A 1 100 ? -2.626 5.089 -1.834 1.00 97.88 100 ILE A N 1
ATOM 818 C CA . ILE A 1 100 ? -1.368 4.406 -2.136 1.00 97.88 100 ILE A CA 1
ATOM 819 C C . ILE A 1 100 ? -0.322 5.050 -1.22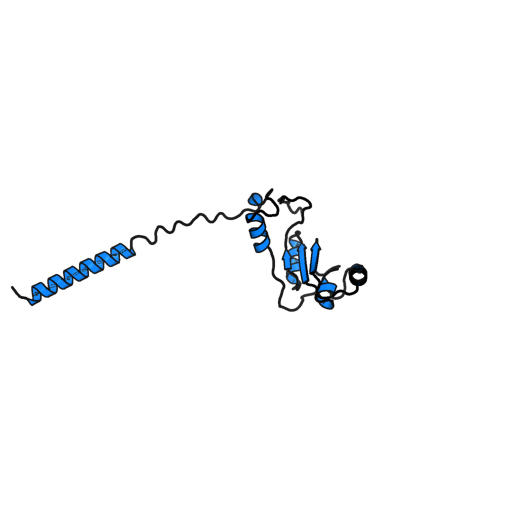5 1.00 97.88 100 ILE A C 1
ATOM 821 O O . ILE A 1 100 ? -0.161 6.268 -1.253 1.00 97.88 100 ILE A O 1
ATOM 825 N N . ASP A 1 101 ? 0.297 4.250 -0.360 1.00 97.50 101 ASP A N 1
ATOM 826 C CA . ASP A 1 101 ? 1.302 4.691 0.609 1.00 97.50 101 ASP A CA 1
ATOM 827 C C . ASP A 1 101 ? 2.685 4.290 0.110 1.00 97.50 101 ASP A C 1
ATOM 829 O O . ASP A 1 101 ? 3.007 3.103 0.010 1.00 97.50 101 ASP A O 1
ATOM 833 N N . CYS A 1 102 ? 3.480 5.283 -0.249 1.00 95.81 102 CYS A N 1
ATOM 834 C CA . CYS A 1 102 ? 4.716 5.093 -0.980 1.00 95.81 102 CYS A CA 1
ATOM 835 C C . CYS A 1 102 ? 5.898 5.233 -0.027 1.00 95.81 102 CYS A C 1
ATOM 837 O O . CYS A 1 102 ? 6.258 6.348 0.340 1.00 95.81 102 CYS A O 1
ATOM 839 N N . GLY A 1 103 ? 6.500 4.109 0.365 1.00 95.38 103 GLY A N 1
ATOM 840 C CA . GLY A 1 103 ? 7.438 4.074 1.487 1.00 95.38 103 GLY A CA 1
ATOM 841 C C . GLY A 1 103 ? 6.709 3.840 2.808 1.00 95.38 103 GLY A C 1
ATOM 842 O O . GLY A 1 103 ? 6.883 4.588 3.766 1.00 95.38 103 GLY A O 1
ATOM 843 N N . ALA A 1 104 ? 5.887 2.788 2.855 1.00 97.56 104 ALA A N 1
ATOM 844 C CA . ALA A 1 104 ? 5.074 2.433 4.018 1.00 97.56 104 ALA A CA 1
ATOM 845 C C . ALA A 1 104 ? 5.895 2.009 5.257 1.00 97.56 104 ALA A C 1
ATOM 847 O O . ALA A 1 104 ? 5.322 1.771 6.326 1.00 97.56 104 ALA A O 1
ATOM 848 N N . PHE A 1 105 ? 7.220 1.895 5.125 1.00 97.19 105 PHE A N 1
ATOM 849 C CA . PHE A 1 105 ? 8.158 1.574 6.190 1.00 97.19 105 PHE A CA 1
ATOM 850 C C . PHE A 1 105 ? 7.773 0.276 6.913 1.00 97.19 105 PHE A C 1
ATOM 852 O O . PHE A 1 105 ? 7.598 -0.765 6.282 1.00 97.19 105 PHE A O 1
ATOM 859 N N . ASP A 1 106 ? 7.657 0.289 8.239 1.00 97.62 106 ASP A N 1
ATOM 860 C CA . ASP A 1 106 ? 7.281 -0.883 9.027 1.00 97.62 106 ASP A CA 1
ATOM 861 C C . ASP A 1 106 ? 5.763 -1.063 9.179 1.00 97.62 106 ASP A C 1
ATOM 863 O O . ASP A 1 106 ? 5.325 -1.939 9.928 1.00 97.62 106 ASP A O 1
ATOM 867 N N . GLY A 1 107 ? 4.971 -0.245 8.480 1.00 97.44 107 GLY A N 1
ATOM 868 C CA . GLY A 1 107 ? 3.514 -0.292 8.477 1.00 97.44 107 GLY A CA 1
ATOM 869 C C . GLY A 1 107 ? 2.825 0.328 9.679 1.00 97.44 107 GLY A C 1
ATOM 870 O O . GLY A 1 107 ? 1.598 0.222 9.769 1.00 97.44 107 GLY A O 1
ATOM 871 N N . GLU A 1 108 ? 3.564 0.946 10.596 1.00 97.38 108 GLU A N 1
ATOM 872 C CA . GLU A 1 108 ? 3.007 1.478 11.833 1.00 97.38 108 GLU A CA 1
ATOM 873 C C . GLU A 1 108 ? 3.659 2.790 12.267 1.00 97.38 108 GLU A C 1
ATOM 875 O O . GLU A 1 108 ? 2.957 3.790 12.428 1.00 97.38 108 GLU A O 1
ATOM 880 N N . ASP A 1 109 ? 4.976 2.780 12.464 1.00 95.56 109 ASP A N 1
ATOM 881 C CA . ASP A 1 109 ? 5.728 3.900 13.016 1.00 95.56 109 ASP A CA 1
ATOM 882 C C . ASP A 1 109 ? 5.621 5.095 12.070 1.00 95.56 109 ASP A C 1
ATOM 884 O O . ASP A 1 109 ? 5.940 4.994 10.885 1.00 95.56 109 ASP A O 1
ATOM 888 N N . ALA A 1 110 ? 5.107 6.215 12.587 1.00 94.19 110 ALA A N 1
ATOM 889 C CA . ALA A 1 110 ? 4.844 7.419 11.802 1.00 94.19 110 ALA A CA 1
ATOM 890 C C . ALA A 1 110 ? 3.967 7.177 10.548 1.00 94.19 110 ALA A C 1
ATOM 892 O O . ALA A 1 110 ? 4.049 7.916 9.568 1.00 94.19 110 ALA A O 1
ATOM 893 N N . SER A 1 111 ? 3.076 6.178 10.564 1.00 97.25 111 SER A N 1
ATOM 894 C CA . SER A 1 111 ? 2.164 5.951 9.438 1.00 97.25 111 SER A CA 1
ATOM 895 C C . SER A 1 111 ? 1.069 7.022 9.390 1.00 97.25 111 SER A C 1
ATOM 897 O O . SER A 1 111 ? 0.376 7.274 10.379 1.00 97.25 111 SER A O 1
ATOM 899 N N . VAL A 1 112 ? 0.881 7.626 8.215 1.00 97.12 112 VAL A N 1
ATOM 900 C CA . VAL A 1 112 ? -0.253 8.518 7.913 1.00 97.12 112 VAL A CA 1
ATOM 901 C C . VAL A 1 112 ? -1.513 7.711 7.595 1.00 97.12 112 VAL A C 1
ATOM 903 O O . VAL A 1 112 ? -2.621 8.088 7.974 1.00 97.12 112 VAL A O 1
ATOM 906 N N . THR A 1 113 ? -1.354 6.577 6.914 1.00 98.12 113 THR A N 1
ATOM 907 C CA . THR A 1 113 ? -2.472 5.800 6.367 1.00 98.12 113 THR A CA 1
ATOM 908 C C . THR A 1 113 ? -3.089 4.836 7.374 1.00 98.12 113 THR A C 1
ATOM 910 O O . THR A 1 113 ? -4.283 4.558 7.282 1.00 98.12 113 THR A O 1
ATOM 913 N N . LEU A 1 114 ? -2.333 4.366 8.376 1.00 98.25 114 LEU A N 1
ATOM 914 C CA . LEU A 1 114 ? -2.842 3.497 9.447 1.00 98.25 114 LEU A CA 1
ATOM 915 C C . LEU A 1 114 ? -4.080 4.075 10.163 1.00 98.25 114 LEU A C 1
ATOM 917 O O . LEU A 1 114 ? -5.098 3.380 10.233 1.00 98.25 114 LEU A O 1
ATOM 921 N N . PRO A 1 115 ? -4.075 5.330 10.659 1.00 97.38 115 PRO A N 1
ATOM 922 C CA . PRO A 1 115 ? -5.269 5.902 11.277 1.00 97.38 115 PRO A CA 1
ATOM 923 C C . PRO A 1 115 ? -6.418 6.116 10.281 1.00 97.38 115 PRO A C 1
ATOM 925 O O . PRO A 1 115 ? -7.577 6.035 10.684 1.00 97.38 115 PRO A O 1
ATOM 928 N N . MET A 1 116 ? -6.144 6.361 8.995 1.00 98.12 116 MET A N 1
ATOM 929 C CA . MET A 1 116 ? -7.191 6.473 7.968 1.00 98.12 116 MET A CA 1
ATOM 930 C C . MET A 1 116 ? -7.859 5.114 7.705 1.00 98.12 116 MET A C 1
ATOM 932 O O . MET A 1 116 ? -9.085 5.023 7.619 1.00 98.12 116 MET A O 1
ATOM 936 N N . GLU A 1 117 ? -7.062 4.049 7.635 1.00 98.00 117 GLU A N 1
ATOM 937 C CA . GLU A 1 117 ? -7.513 2.665 7.486 1.00 98.00 117 GLU A CA 1
ATOM 938 C C . GLU A 1 117 ? -8.397 2.241 8.669 1.00 98.00 117 GLU A C 1
ATOM 940 O O . GLU A 1 117 ? -9.540 1.831 8.471 1.00 98.00 117 GLU A O 1
ATOM 945 N N . MET A 1 118 ? -7.920 2.432 9.904 1.00 97.19 118 MET A N 1
ATOM 946 C CA . MET A 1 118 ? -8.643 2.022 11.115 1.00 97.19 118 MET A CA 1
ATOM 947 C C . MET A 1 118 ? -9.892 2.861 11.397 1.00 97.19 118 MET A C 1
ATOM 949 O O . MET A 1 118 ? -10.934 2.311 11.746 1.00 97.19 118 MET A O 1
ATOM 953 N N . ASN A 1 119 ? -9.805 4.189 11.264 1.00 96.44 119 ASN A N 1
ATOM 954 C CA . ASN A 1 119 ? -10.846 5.085 11.783 1.00 96.44 119 ASN A CA 1
ATOM 955 C C . ASN A 1 119 ? -11.830 5.555 10.710 1.00 96.44 119 ASN A C 1
ATOM 957 O O . ASN A 1 119 ? -12.966 5.922 11.029 1.00 96.44 119 ASN A O 1
ATOM 961 N N . LEU A 1 120 ? -11.405 5.576 9.444 1.00 97.75 120 LEU A N 1
ATOM 962 C CA . LEU A 1 120 ? -12.188 6.101 8.324 1.00 97.75 120 LEU A CA 1
ATOM 963 C C . LEU A 1 120 ? -12.552 5.020 7.297 1.00 97.75 120 LEU A C 1
ATOM 965 O O . LEU A 1 120 ? -13.181 5.342 6.287 1.00 97.75 120 LEU A O 1
ATOM 969 N N . ASN A 1 121 ? -12.205 3.757 7.567 1.00 98.12 121 ASN A N 1
ATOM 970 C CA . ASN A 1 121 ? -12.453 2.608 6.693 1.00 98.12 121 ASN A CA 1
ATOM 971 C C . ASN A 1 121 ? -11.846 2.782 5.290 1.00 98.12 121 ASN A C 1
ATOM 973 O O . ASN A 1 121 ? -12.424 2.371 4.284 1.00 98.12 121 ASN A O 1
ATOM 977 N N . TRP A 1 122 ? -10.704 3.465 5.205 1.00 98.50 122 TRP A N 1
ATOM 978 C CA . TRP A 1 122 ? -9.956 3.531 3.955 1.00 98.50 122 TRP A CA 1
ATOM 979 C C . TRP A 1 122 ? -9.288 2.187 3.676 1.00 98.50 122 TRP A C 1
ATOM 981 O O . TRP A 1 122 ? -8.917 1.462 4.595 1.00 98.50 122 TRP A O 1
ATOM 991 N N . ARG A 1 123 ? -9.113 1.871 2.397 1.00 98.44 123 ARG A N 1
ATOM 992 C CA . ARG A 1 123 ? -8.292 0.743 1.940 1.00 98.44 123 ARG A CA 1
ATOM 993 C C . ARG A 1 123 ? -7.160 1.277 1.076 1.00 98.44 123 ARG A C 1
ATOM 995 O O . ARG A 1 123 ? -7.224 2.418 0.631 1.00 98.44 123 ARG A O 1
ATOM 1002 N N . GLY A 1 124 ? -6.144 0.479 0.798 1.00 98.25 124 GLY A N 1
ATOM 1003 C CA . GLY A 1 124 ? -5.080 0.961 -0.069 1.00 98.25 124 GLY A CA 1
ATOM 1004 C C . GLY A 1 124 ? -3.996 -0.048 -0.362 1.00 98.25 124 GLY A C 1
ATOM 1005 O O . GLY A 1 124 ? -4.119 -1.227 -0.034 1.00 98.25 124 GLY A O 1
ATOM 1006 N N . ILE A 1 125 ? -2.932 0.437 -0.989 1.00 98.50 125 ILE A N 1
ATOM 1007 C CA . ILE A 1 125 ? -1.716 -0.329 -1.266 1.00 98.50 125 ILE A CA 1
ATOM 1008 C C . ILE A 1 125 ? -0.573 0.303 -0.477 1.00 98.50 125 ILE A C 1
ATOM 1010 O O . ILE A 1 125 ? -0.361 1.508 -0.553 1.00 98.50 125 ILE A O 1
ATOM 1014 N N . LEU A 1 126 ? 0.147 -0.514 0.282 1.00 98.62 126 LEU A N 1
ATOM 1015 C CA . LEU A 1 126 ? 1.344 -0.152 1.030 1.00 98.62 126 LEU A CA 1
ATOM 1016 C C . LEU A 1 126 ? 2.558 -0.611 0.221 1.00 98.62 126 LEU A C 1
ATOM 1018 O O . LEU A 1 126 ? 2.770 -1.813 0.052 1.00 98.62 126 LEU A O 1
ATOM 1022 N N . VAL A 1 127 ? 3.332 0.332 -0.300 1.00 98.31 127 VAL A N 1
ATOM 1023 C CA . VAL A 1 127 ? 4.516 0.062 -1.118 1.00 98.31 127 VAL A CA 1
ATOM 1024 C C . VAL A 1 127 ? 5.758 0.205 -0.248 1.00 98.31 127 VAL A C 1
ATOM 1026 O O . VAL A 1 127 ? 5.990 1.265 0.330 1.00 98.31 127 VAL A O 1
ATOM 1029 N N . GLU A 1 128 ? 6.559 -0.855 -0.143 1.00 97.75 128 GLU A N 1
ATOM 1030 C CA . GLU A 1 128 ? 7.805 -0.839 0.632 1.00 97.75 128 GLU A CA 1
ATOM 1031 C C . GLU A 1 128 ? 8.856 -1.771 0.007 1.00 97.75 128 GLU A C 1
ATOM 1033 O O . GLU A 1 128 ? 8.782 -2.989 0.194 1.00 97.75 128 GLU A O 1
ATOM 1038 N N . PRO A 1 129 ? 9.844 -1.232 -0.725 1.00 95.69 129 PRO A N 1
ATOM 1039 C CA . PRO A 1 129 ? 10.857 -2.046 -1.388 1.00 95.69 129 PRO A CA 1
ATOM 1040 C C . PRO A 1 129 ? 11.964 -2.550 -0.455 1.00 95.69 129 PRO A C 1
ATOM 1042 O O . PRO A 1 129 ? 12.628 -3.531 -0.792 1.00 95.69 129 PRO A O 1
ATOM 1045 N N . ALA A 1 130 ? 12.220 -1.912 0.698 1.00 95.69 130 ALA A N 1
ATOM 1046 C CA . ALA A 1 130 ? 13.320 -2.326 1.562 1.00 95.69 130 ALA A CA 1
ATOM 1047 C C . ALA A 1 130 ? 12.960 -3.642 2.275 1.00 95.69 130 ALA A C 1
ATOM 1049 O O . ALA A 1 130 ? 12.039 -3.655 3.101 1.00 95.69 130 ALA A O 1
ATOM 1050 N N . PRO A 1 131 ? 13.707 -4.748 2.063 1.00 94.44 131 PRO A N 1
ATOM 1051 C CA . PRO A 1 131 ? 13.281 -6.068 2.531 1.00 94.44 131 PRO A CA 1
ATOM 1052 C C . PRO A 1 131 ? 13.011 -6.123 4.037 1.00 94.44 131 PRO A C 1
ATOM 1054 O O . PRO A 1 131 ? 12.010 -6.683 4.477 1.00 94.44 131 PRO A O 1
ATOM 1057 N N . ARG A 1 132 ? 13.869 -5.491 4.849 1.00 95.69 132 ARG A N 1
ATOM 1058 C CA . ARG A 1 132 ? 13.720 -5.477 6.313 1.00 95.69 132 ARG A CA 1
ATOM 1059 C C . ARG A 1 132 ? 12.441 -4.764 6.765 1.00 95.69 132 ARG A C 1
ATOM 1061 O O . ARG A 1 132 ? 11.799 -5.224 7.708 1.00 95.69 132 ARG A O 1
ATOM 1068 N N . ASN A 1 133 ? 12.086 -3.661 6.113 1.00 97.19 133 ASN A N 1
ATOM 1069 C CA . ASN A 1 133 ? 10.877 -2.905 6.424 1.00 97.19 133 ASN A CA 1
ATOM 1070 C C . ASN A 1 133 ? 9.643 -3.665 5.949 1.00 97.19 133 ASN A C 1
ATOM 1072 O O . ASN A 1 133 ? 8.744 -3.894 6.750 1.00 97.19 133 ASN A O 1
ATOM 1076 N N . PHE A 1 134 ? 9.672 -4.190 4.721 1.00 97.44 134 PHE A N 1
ATOM 1077 C CA . PHE A 1 134 ? 8.619 -5.045 4.182 1.00 97.44 134 PHE A CA 1
ATOM 1078 C C . PHE A 1 134 ? 8.297 -6.233 5.101 1.00 97.44 134 PHE A C 1
ATOM 1080 O O . PHE A 1 134 ? 7.128 -6.493 5.393 1.00 97.44 134 PHE A O 1
ATOM 1087 N N . PHE A 1 135 ? 9.315 -6.930 5.622 1.00 97.44 135 PHE A N 1
ATOM 1088 C CA . PHE A 1 135 ? 9.091 -8.025 6.568 1.00 97.44 135 PHE A CA 1
ATOM 1089 C C . PHE A 1 135 ? 8.384 -7.552 7.840 1.00 97.44 135 PHE A C 1
ATOM 1091 O O . PHE A 1 135 ? 7.445 -8.207 8.284 1.00 97.44 135 PHE A O 1
ATOM 1098 N N . ARG A 1 136 ? 8.788 -6.412 8.413 1.00 98.12 136 ARG A N 1
ATOM 1099 C CA . ARG A 1 136 ? 8.129 -5.839 9.598 1.00 98.12 136 ARG A CA 1
ATOM 1100 C C . ARG A 1 136 ? 6.693 -5.408 9.298 1.00 98.12 136 ARG A C 1
ATOM 1102 O O . ARG A 1 136 ? 5.800 -5.733 10.073 1.00 98.12 136 ARG A O 1
ATOM 1109 N N . LEU A 1 137 ? 6.480 -4.752 8.161 1.00 98.44 137 LEU A N 1
ATOM 1110 C CA . LEU A 1 137 ? 5.180 -4.321 7.651 1.00 98.44 137 LEU A CA 1
ATOM 1111 C C . LEU A 1 137 ? 4.212 -5.498 7.506 1.00 98.44 137 LEU A C 1
ATOM 1113 O O . LEU A 1 137 ? 3.075 -5.430 7.975 1.00 98.44 137 LEU A O 1
ATOM 1117 N N . ARG A 1 138 ? 4.670 -6.619 6.938 1.00 98.12 138 ARG A N 1
ATOM 1118 C CA . ARG A 1 138 ? 3.849 -7.826 6.766 1.00 98.12 138 ARG A CA 1
ATOM 1119 C C . ARG A 1 138 ?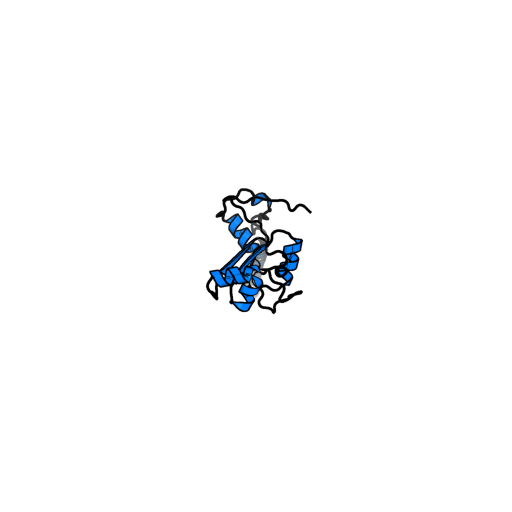 3.338 -8.391 8.094 1.00 98.12 138 ARG A C 1
ATOM 1121 O O . ARG A 1 138 ? 2.252 -8.964 8.128 1.00 98.12 138 ARG A O 1
ATOM 1128 N N . LEU A 1 139 ? 4.083 -8.208 9.185 1.00 97.88 139 LEU A N 1
ATOM 1129 C CA . LEU A 1 139 ? 3.690 -8.688 10.511 1.00 97.88 139 LEU A CA 1
ATOM 1130 C C . LEU A 1 139 ? 2.581 -7.848 11.153 1.00 97.88 139 LEU A C 1
ATOM 1132 O O . LEU A 1 139 ? 1.953 -8.326 12.089 1.00 97.88 139 LEU A O 1
ATOM 1136 N N . LYS A 1 140 ? 2.301 -6.631 10.666 1.00 98.19 140 LYS A N 1
ATOM 1137 C CA . LYS A 1 140 ? 1.327 -5.717 11.291 1.00 98.19 140 LYS A CA 1
ATOM 1138 C C . LYS A 1 140 ? -0.137 -6.076 11.048 1.00 98.19 140 LYS A C 1
ATOM 1140 O O . LYS A 1 140 ? -1.014 -5.468 11.660 1.00 98.19 140 LYS A O 1
ATOM 1145 N N . ASN A 1 141 ? -0.424 -7.046 10.174 1.00 98.12 141 ASN A N 1
ATOM 1146 C CA . ASN A 1 141 ? -1.789 -7.425 9.784 1.00 98.12 141 ASN A CA 1
ATOM 1147 C C . ASN A 1 141 ? -2.633 -6.240 9.278 1.00 98.12 141 ASN A C 1
ATOM 1149 O O . ASN A 1 141 ? -3.817 -6.115 9.599 1.00 98.12 141 ASN A O 1
ATOM 1153 N N . ARG A 1 142 ? -2.025 -5.372 8.462 1.00 98.38 142 ARG A N 1
ATOM 1154 C CA . ARG A 1 142 ? -2.735 -4.268 7.803 1.00 98.38 142 ARG A CA 1
ATOM 1155 C C . ARG A 1 142 ? -3.903 -4.783 6.952 1.00 98.38 142 ARG A C 1
ATOM 1157 O O . ARG A 1 142 ? -3.870 -5.894 6.414 1.00 98.38 142 ARG A O 1
ATOM 1164 N N . LYS A 1 143 ? -4.936 -3.949 6.818 1.00 98.50 143 LYS A N 1
ATOM 1165 C CA . LYS A 1 143 ? -6.150 -4.196 6.013 1.00 98.50 143 LYS A CA 1
ATOM 1166 C C . LYS A 1 143 ? -6.033 -3.668 4.584 1.00 98.50 143 LYS A C 1
ATOM 1168 O O . LYS A 1 143 ? -7.025 -3.578 3.863 1.00 98.50 143 LYS A O 1
ATOM 1173 N N . SER A 1 144 ? -4.806 -3.378 4.183 1.00 98.38 144 SER A N 1
ATOM 1174 C CA . SER A 1 144 ? -4.410 -2.900 2.868 1.00 98.38 144 SER A CA 1
ATOM 1175 C C . SER A 1 144 ? -3.510 -3.923 2.188 1.00 98.38 144 SER A C 1
ATOM 1177 O O . SER A 1 144 ? -2.879 -4.749 2.851 1.00 98.38 144 SER A O 1
ATOM 1179 N N . TRP A 1 145 ? -3.483 -3.892 0.859 1.00 98.69 145 TRP A N 1
ATOM 1180 C CA . TRP A 1 145 ? -2.548 -4.705 0.090 1.00 98.69 145 TRP A CA 1
ATOM 1181 C C . TRP A 1 145 ? -1.120 -4.234 0.363 1.00 98.69 145 TRP A C 1
ATOM 1183 O O . TRP A 1 145 ? -0.907 -3.055 0.636 1.00 98.69 145 TRP A O 1
ATOM 1193 N N . ILE A 1 146 ? -0.142 -5.133 0.280 1.00 98.56 146 ILE A N 1
ATOM 1194 C CA . ILE A 1 146 ? 1.276 -4.777 0.422 1.00 98.56 146 ILE A CA 1
ATOM 1195 C C . ILE A 1 146 ? 2.007 -5.174 -0.853 1.00 98.56 146 ILE A C 1
ATOM 1197 O O . ILE A 1 146 ? 1.781 -6.266 -1.376 1.00 98.56 146 ILE A O 1
ATOM 1201 N N . LEU A 1 147 ? 2.886 -4.302 -1.338 1.00 97.69 147 LEU A N 1
ATOM 1202 C CA . LEU A 1 147 ? 3.640 -4.517 -2.562 1.00 97.69 147 LEU A CA 1
ATOM 1203 C C . LEU A 1 147 ? 5.134 -4.198 -2.347 1.00 97.69 147 LEU A C 1
ATOM 1205 O O . LEU A 1 147 ? 5.482 -3.041 -2.102 1.00 97.69 147 LEU A O 1
ATOM 1209 N N . PRO A 1 148 ? 6.031 -5.198 -2.418 1.00 96.44 148 PRO A N 1
ATOM 1210 C CA . PRO A 1 148 ? 7.461 -5.020 -2.164 1.00 96.44 148 PRO A CA 1
ATOM 1211 C C . PRO A 1 148 ? 8.232 -4.597 -3.424 1.00 96.44 148 PRO A C 1
ATOM 1213 O O . PRO A 1 148 ? 9.155 -5.287 -3.855 1.00 96.44 148 PRO A O 1
ATOM 1216 N N . ILE A 1 149 ? 7.829 -3.490 -4.048 1.00 94.94 149 ILE A N 1
ATOM 1217 C CA . ILE A 1 149 ? 8.472 -2.959 -5.261 1.00 94.94 149 ILE A CA 1
ATOM 1218 C C . ILE A 1 149 ? 8.815 -1.480 -5.097 1.00 94.94 149 ILE A C 1
ATOM 1220 O O . ILE A 1 149 ? 8.291 -0.802 -4.214 1.00 94.94 149 ILE A O 1
ATOM 1224 N N . CYS A 1 150 ? 9.691 -0.974 -5.961 1.00 93.81 150 CYS A N 1
ATOM 1225 C CA . CYS A 1 150 ? 9.917 0.460 -6.100 1.00 93.81 150 CYS A CA 1
ATOM 1226 C C . CYS A 1 150 ? 8.850 1.084 -7.002 1.00 93.81 150 CYS A C 1
ATOM 1228 O O . CYS A 1 150 ? 8.281 0.415 -7.862 1.00 93.81 150 CYS A O 1
ATOM 1230 N N . MET A 1 151 ? 8.633 2.385 -6.845 1.00 92.62 151 MET A N 1
ATOM 1231 C CA . MET A 1 151 ? 7.912 3.174 -7.839 1.00 92.62 151 MET A CA 1
ATOM 1232 C C . MET A 1 151 ? 8.908 3.868 -8.755 1.00 92.62 151 MET A C 1
ATOM 1234 O O . MET A 1 151 ? 9.965 4.304 -8.296 1.00 92.62 151 MET A O 1
ATOM 1238 N N . SER A 1 152 ? 8.541 4.001 -10.023 1.00 93.00 152 SER A N 1
ATOM 1239 C CA . SER A 1 152 ? 9.305 4.763 -11.001 1.00 93.00 152 SER A CA 1
ATOM 1240 C C . SER A 1 152 ? 8.482 5.931 -11.530 1.00 93.00 152 SER A C 1
ATOM 1242 O O . SER A 1 152 ? 7.253 5.903 -11.509 1.00 93.00 152 SER A O 1
ATOM 1244 N N . THR A 1 153 ? 9.172 6.962 -12.006 1.00 94.06 153 THR A N 1
ATOM 1245 C CA . THR 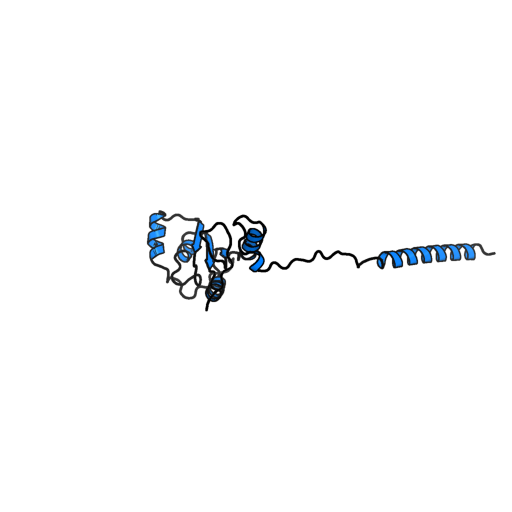A 1 153 ? 8.592 8.049 -12.806 1.00 94.06 153 THR A CA 1
ATOM 1246 C C . THR A 1 153 ? 8.711 7.789 -14.311 1.00 94.06 153 THR A C 1
ATOM 1248 O O . THR A 1 153 ? 8.256 8.603 -15.109 1.00 94.06 153 THR A O 1
ATOM 1251 N N . THR A 1 154 ? 9.334 6.675 -14.702 1.00 95.56 154 THR A N 1
ATOM 1252 C CA . THR A 1 154 ? 9.438 6.197 -16.084 1.00 95.56 154 THR A CA 1
ATOM 1253 C C . THR A 1 154 ? 8.390 5.129 -16.364 1.00 95.56 154 THR A C 1
ATOM 1255 O O . THR A 1 154 ? 8.008 4.380 -15.470 1.00 95.56 154 THR A O 1
ATOM 1258 N N . THR A 1 155 ? 7.998 5.006 -17.630 1.00 96.31 155 THR A N 1
ATOM 1259 C CA . THR A 1 155 ? 7.052 3.990 -18.126 1.00 96.31 155 THR A CA 1
ATOM 1260 C C . THR A 1 155 ? 7.700 2.632 -18.381 1.00 96.31 155 THR A C 1
ATOM 1262 O O . THR A 1 155 ? 7.044 1.714 -18.859 1.00 96.31 155 THR A O 1
ATOM 1265 N N . ASN A 1 156 ? 9.000 2.505 -18.115 1.00 96.88 156 ASN A N 1
ATOM 1266 C CA . ASN A 1 156 ? 9.732 1.251 -18.211 1.00 96.88 156 ASN A CA 1
ATOM 1267 C C . ASN A 1 156 ? 10.204 0.834 -16.822 1.00 96.88 156 ASN A C 1
ATOM 1269 O O . ASN A 1 156 ? 10.648 1.678 -16.032 1.00 96.88 156 ASN A O 1
ATOM 1273 N N . SER A 1 157 ? 10.111 -0.461 -16.539 1.00 96.31 157 SER A N 1
ATOM 1274 C CA . SER A 1 157 ? 10.614 -1.066 -15.316 1.00 96.31 157 SER A CA 1
ATOM 1275 C C . SER A 1 157 ? 12.134 -0.956 -15.237 1.00 96.31 157 SER A C 1
ATOM 1277 O O . SER A 1 157 ? 12.845 -0.858 -16.239 1.00 96.31 157 SER A O 1
ATOM 1279 N N . THR A 1 158 ? 12.652 -0.965 -14.014 1.00 95.12 158 THR A N 1
ATOM 1280 C CA . THR A 1 158 ? 14.093 -0.960 -13.775 1.00 95.12 158 THR A CA 1
ATOM 1281 C C . THR A 1 158 ? 14.427 -1.890 -12.627 1.00 95.12 158 THR A C 1
ATOM 1283 O O . THR A 1 158 ? 13.852 -1.789 -11.538 1.00 95.12 158 THR A O 1
ATOM 1286 N N . LEU A 1 159 ? 15.389 -2.776 -12.851 1.00 92.62 159 LEU A N 1
ATOM 1287 C CA . LEU A 1 159 ? 15.957 -3.602 -11.805 1.00 92.62 159 LEU A CA 1
ATOM 1288 C C . LEU A 1 159 ? 16.929 -2.767 -10.969 1.00 92.62 159 LEU A C 1
ATOM 1290 O O . LEU A 1 159 ? 18.026 -2.415 -11.401 1.00 92.62 159 LEU A O 1
ATOM 1294 N N . VAL A 1 160 ? 16.544 -2.487 -9.727 1.00 90.31 160 VAL A N 1
ATOM 1295 C CA . VAL A 1 160 ? 17.395 -1.770 -8.772 1.00 90.31 160 VAL A CA 1
ATOM 1296 C C . VAL A 1 160 ? 17.976 -2.718 -7.730 1.00 90.31 160 VAL A C 1
ATOM 1298 O O . VAL A 1 160 ? 17.321 -3.648 -7.258 1.00 90.31 160 VAL A O 1
ATOM 1301 N N . ARG A 1 161 ? 19.229 -2.474 -7.336 1.00 87.31 161 ARG A N 1
ATOM 1302 C CA . ARG A 1 161 ? 19.890 -3.231 -6.269 1.00 87.31 161 ARG A CA 1
ATOM 1303 C C . ARG A 1 161 ? 19.677 -2.527 -4.934 1.00 87.31 161 ARG A C 1
ATOM 1305 O O . ARG A 1 161 ? 20.045 -1.368 -4.778 1.00 87.31 161 ARG A O 1
ATOM 1312 N N . TYR A 1 162 ? 19.148 -3.252 -3.953 1.00 82.25 162 TYR A N 1
ATOM 1313 C CA . TYR A 1 162 ? 19.097 -2.762 -2.579 1.00 82.25 162 TYR A CA 1
ATOM 1314 C C . TYR A 1 162 ? 20.512 -2.744 -1.982 1.00 82.25 162 TYR A C 1
ATOM 1316 O O . TYR A 1 162 ? 21.146 -3.796 -1.853 1.00 82.25 162 TYR A O 1
ATOM 1324 N N . LEU A 1 163 ? 21.011 -1.555 -1.645 1.00 77.25 163 LEU A N 1
ATOM 1325 C CA . LEU A 1 163 ? 22.292 -1.370 -0.963 1.00 77.25 163 LEU A CA 1
ATOM 1326 C C . LEU A 1 163 ? 22.048 -1.374 0.553 1.00 77.25 163 LEU A C 1
ATOM 1328 O O . LEU A 1 163 ? 21.104 -0.742 1.026 1.00 77.25 163 LEU A O 1
ATOM 1332 N N . LYS A 1 164 ? 22.855 -2.149 1.285 1.00 61.81 164 LYS A N 1
ATOM 1333 C CA . LYS A 1 164 ? 22.806 -2.242 2.752 1.00 61.81 164 LYS A CA 1
ATOM 1334 C C . LYS A 1 164 ? 23.619 -1.136 3.404 1.00 61.81 164 LYS A C 1
ATOM 1336 O O . LYS A 1 164 ? 24.686 -0.815 2.839 1.00 61.81 164 LYS A O 1
#

Radius of gyration: 30.86 Å; chains: 1; bounding box: 38×103×51 Å

InterPro domains:
  IPR029063 S-adenosyl-L-methionine-dependent methyltransferase superfamily [G3DSA:3.40.50.150] (83-158)
  IPR053202 EGF Receptor Signaling Regulator [PTHR34009] (45-160)

Secondary structure (DSSP, 8-state):
--HHHHHHHHHHHHHHHHHHHHHHHHTS-TT-----------GGGGTT-BTT-HHHHHHHHHH-BPPP-SPP--SSTT---THHHHHHHHTTT--S-EEEEET-TTSSTT-SHHHHHHHH--EEEEE--SHHHHHHHHTT--SSEEE-----SSSB----PPP-

Sequence (164 aa):
MDYNKKRTLVTCLVCSIIFLVIFNYDLIPLATVKLEEVKVLELKDLDGLAEDDEMLLAFTRQMLVKPSSGPYFLSKPGYYNPEYKYIVEKLRNRRNGFFIDCGAFDGEDASVTLPMEMNLNWRGILVEPAPRNFFRLRLKNRKSWILPICMSTTTNSTLVRYLK

Foldseek 3Di:
DDPVVVVVVVVVVVVVVVVVVVVVVVVPDVPDPPPPPPPDDDPVNQAFAFLPDPVVVVVQVVQKAAQFPDDFDDDDPPQAAPCLVVVCVVVVVAAQAEDEAAQCFLVYHRHSCQCNCVPRVYEYEYEAQDVVRLVNNVNRRGRYMYTNDHDDPDRTDHDDDDDD

Organism: NCBI:txid197152